Protein AF-A0A937N5Y1-F1 (afdb_monomer)

pLDDT: mean 79.47, std 19.57, range [31.59, 97.69]

Foldseek 3Di:
DDDDDDDDPPDPPPDPDPLVPVLVVCVVVVVLVVSLVSQDPDDFLLRQLLSLLSNLLSCLSVVVLVSSVVSLVVSVVSCCVRPVDLDDADRDPVGRRSNVSNVSSVVSSVVSVCSSVVSVVD

Mean predicted aligned error: 9.86 Å

Radius of gyration: 18.37 Å; Cα contacts (8 Å, |Δi|>4): 116; chains: 1; bounding box: 34×43×65 Å

Structure (mmCIF, N/CA/C/O backbone):
data_AF-A0A937N5Y1-F1
#
_entry.id   AF-A0A937N5Y1-F1
#
loop_
_atom_site.group_PDB
_atom_site.id
_atom_site.type_symbol
_atom_site.label_atom_id
_atom_site.label_alt_id
_atom_site.label_comp_id
_atom_site.label_asym_id
_atom_site.label_entity_id
_atom_site.label_seq_id
_atom_site.pdbx_PDB_ins_code
_atom_site.Cartn_x
_atom_site.Cartn_y
_atom_site.Cartn_z
_atom_site.occupancy
_atom_site.B_iso_or_equiv
_atom_site.auth_seq_id
_atom_site.auth_comp_id
_atom_site.auth_asym_id
_atom_site.auth_atom_id
_atom_site.pdbx_PDB_model_num
ATOM 1 N N . MET A 1 1 ? 19.550 31.154 -47.557 1.00 49.88 1 MET A N 1
ATOM 2 C CA . MET A 1 1 ? 18.145 30.805 -47.267 1.00 49.88 1 MET A CA 1
ATOM 3 C C . MET A 1 1 ? 18.110 29.359 -46.785 1.00 49.88 1 MET A C 1
ATOM 5 O O . MET A 1 1 ? 18.141 28.468 -47.615 1.00 49.88 1 MET A O 1
ATOM 9 N N . LEU A 1 2 ? 18.141 29.128 -45.469 1.00 41.22 2 LEU A N 1
ATOM 10 C CA . LEU A 1 2 ? 17.797 27.848 -44.835 1.00 41.22 2 LEU A CA 1
ATOM 11 C C . LEU A 1 2 ? 17.131 28.185 -43.493 1.00 41.22 2 LEU A C 1
ATOM 13 O O . LEU A 1 2 ? 17.783 28.672 -42.574 1.00 41.22 2 LEU A O 1
ATOM 17 N N . LEU A 1 3 ? 15.810 28.021 -43.447 1.00 41.16 3 LEU A N 1
ATOM 18 C CA . LEU A 1 3 ? 14.969 28.197 -42.265 1.00 41.16 3 LEU A CA 1
ATOM 19 C C . LEU A 1 3 ? 15.087 26.940 -41.397 1.00 41.16 3 LEU A C 1
ATOM 21 O O . LEU A 1 3 ? 14.793 25.843 -41.868 1.00 41.16 3 LEU A O 1
ATOM 25 N N . GLN A 1 4 ? 15.508 27.095 -40.143 1.00 47.47 4 GLN A N 1
ATOM 26 C CA . GLN A 1 4 ? 15.379 26.038 -39.142 1.00 47.47 4 GLN A CA 1
ATOM 27 C C . GLN A 1 4 ? 13.942 26.010 -38.598 1.00 47.47 4 GLN A C 1
ATOM 29 O O . GLN A 1 4 ? 13.374 27.080 -38.361 1.00 47.47 4 GLN A O 1
ATOM 34 N N . PRO A 1 5 ? 13.335 24.829 -38.379 1.00 48.16 5 PRO A N 1
ATOM 35 C CA . PRO A 1 5 ? 12.033 24.745 -37.742 1.00 48.16 5 PRO A CA 1
ATOM 36 C C . PRO A 1 5 ? 12.167 24.977 -36.234 1.00 48.16 5 PRO A C 1
ATOM 38 O O . PRO A 1 5 ? 12.962 24.341 -35.542 1.00 48.16 5 PRO A O 1
ATOM 41 N N . SER A 1 6 ? 11.357 25.910 -35.740 1.00 44.81 6 SER A N 1
ATOM 42 C CA . SER A 1 6 ? 11.18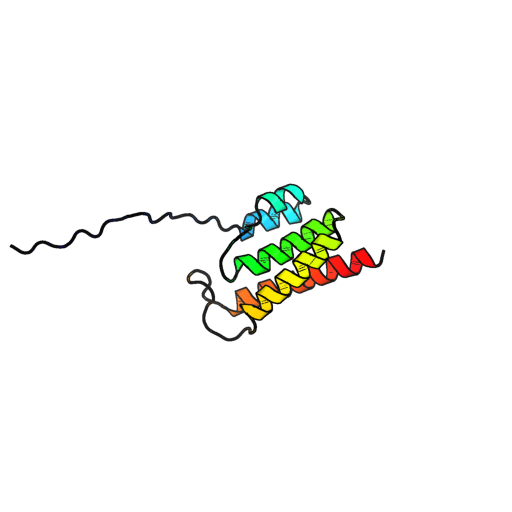1 26.222 -34.331 1.00 44.81 6 SER A CA 1
ATOM 43 C C . SER A 1 6 ? 10.641 25.008 -33.570 1.00 44.81 6 SER A C 1
ATOM 45 O O . SER A 1 6 ? 9.512 24.561 -33.777 1.00 44.81 6 SER A O 1
ATOM 47 N N . MET A 1 7 ? 11.435 24.481 -32.638 1.00 37.88 7 MET A N 1
ATOM 48 C CA . MET A 1 7 ? 10.915 23.578 -31.617 1.00 37.88 7 MET A CA 1
ATOM 49 C C . MET A 1 7 ? 10.125 24.395 -30.595 1.00 37.88 7 MET A C 1
ATOM 51 O O . MET A 1 7 ? 10.663 25.114 -29.757 1.00 37.88 7 MET A O 1
ATOM 55 N N . SER A 1 8 ? 8.807 24.293 -30.730 1.00 40.62 8 SER A N 1
ATOM 56 C CA . SER A 1 8 ? 7.800 24.792 -29.806 1.00 40.62 8 SER A CA 1
ATOM 57 C C . SER A 1 8 ? 7.974 24.131 -28.434 1.00 40.62 8 SER A C 1
ATOM 59 O O . SER A 1 8 ? 7.538 23.000 -28.231 1.00 40.62 8 SER A O 1
ATOM 61 N N . LEU A 1 9 ? 8.545 24.866 -27.478 1.00 42.28 9 LEU A N 1
ATOM 62 C CA . LEU A 1 9 ? 8.469 24.582 -26.044 1.00 42.28 9 LEU A CA 1
ATOM 63 C C . LEU A 1 9 ? 7.001 24.660 -25.595 1.00 42.28 9 LEU A C 1
ATOM 65 O O . LEU A 1 9 ? 6.523 25.707 -25.167 1.00 42.28 9 LEU A O 1
ATOM 69 N N . ARG A 1 10 ? 6.250 23.565 -25.734 1.00 39.16 10 ARG A N 1
ATOM 70 C CA . ARG A 1 10 ? 4.934 23.418 -25.106 1.00 39.16 10 ARG A CA 1
ATOM 71 C C . ARG A 1 10 ? 5.045 22.412 -23.973 1.00 39.16 10 ARG A C 1
ATOM 73 O O . ARG A 1 10 ? 5.192 21.220 -24.200 1.00 39.16 10 ARG A O 1
ATOM 80 N N . ASN A 1 11 ? 4.915 22.954 -22.766 1.00 39.12 11 ASN A N 1
ATOM 81 C CA . ASN A 1 11 ? 4.424 22.281 -21.570 1.00 39.12 11 ASN A CA 1
ATOM 82 C C . ASN A 1 11 ? 5.263 21.106 -21.056 1.00 39.12 11 ASN A C 1
ATOM 84 O O . ASN A 1 11 ? 4.753 20.012 -20.835 1.00 39.12 11 ASN A O 1
ATOM 88 N N . PHE A 1 12 ? 6.522 21.380 -20.711 1.00 34.88 12 PHE A N 1
ATOM 89 C CA . PHE A 1 12 ? 7.134 20.675 -19.587 1.00 34.88 12 PHE A CA 1
ATOM 90 C C . PHE A 1 12 ? 6.487 21.192 -18.297 1.00 34.88 12 PHE A C 1
ATOM 92 O O . PHE A 1 12 ? 6.960 22.147 -17.684 1.00 34.88 12 PHE A O 1
ATOM 99 N N . SER A 1 13 ? 5.366 20.578 -17.905 1.00 31.89 13 SER A N 1
ATOM 100 C CA . SER A 1 13 ? 4.852 20.674 -16.537 1.00 31.89 13 SER A CA 1
ATOM 101 C C . SER A 1 13 ? 5.800 19.878 -15.639 1.00 31.89 13 SER A C 1
ATOM 103 O O . SER A 1 13 ? 5.613 18.704 -15.334 1.00 31.89 13 SER A O 1
ATOM 105 N N . PHE A 1 14 ? 6.916 20.524 -15.323 1.00 38.09 14 PHE A N 1
ATOM 106 C CA . PHE A 1 14 ? 7.914 20.082 -14.371 1.00 38.09 14 PHE A CA 1
ATOM 107 C C . PHE A 1 14 ? 7.319 20.306 -12.978 1.00 38.09 14 PHE A C 1
ATOM 109 O O . PHE A 1 14 ? 7.341 21.430 -12.490 1.00 38.09 14 PHE A O 1
ATOM 116 N N . CYS A 1 15 ? 6.688 19.267 -12.420 1.00 31.59 15 CYS A N 1
ATOM 117 C CA . CYS A 1 15 ? 6.521 18.951 -10.991 1.00 31.59 15 CYS A CA 1
ATOM 118 C C . CYS A 1 15 ? 5.302 18.021 -10.838 1.00 31.59 15 CYS A C 1
ATOM 120 O O . CYS A 1 15 ? 4.220 18.456 -10.454 1.00 31.59 15 CYS A O 1
ATOM 122 N N . SER A 1 16 ? 5.455 16.729 -11.152 1.00 34.59 16 SER A N 1
ATOM 123 C CA . SER A 1 16 ? 4.587 15.729 -10.522 1.00 34.59 16 SER A CA 1
ATOM 124 C C . SER A 1 16 ? 5.111 15.579 -9.096 1.00 34.59 16 SER A C 1
ATOM 126 O O . SER A 1 16 ? 6.246 15.116 -8.940 1.00 34.59 16 SER A O 1
ATOM 128 N N . PRO A 1 17 ? 4.373 15.996 -8.051 1.00 39.03 17 PRO A N 1
ATOM 129 C CA . PRO A 1 17 ? 4.830 15.798 -6.692 1.00 39.03 17 PRO A CA 1
ATOM 130 C C . PRO A 1 17 ? 4.975 14.296 -6.486 1.00 39.03 17 PRO A C 1
ATOM 132 O O . PRO A 1 17 ? 4.102 13.516 -6.867 1.00 39.03 17 PRO A O 1
ATOM 135 N N . LEU A 1 18 ? 6.089 13.897 -5.892 1.00 43.25 18 LEU A N 1
ATOM 136 C CA . LEU A 1 18 ? 6.297 12.566 -5.347 1.00 43.25 18 LEU A CA 1
ATOM 137 C C . LEU A 1 18 ? 5.204 12.307 -4.293 1.00 43.25 18 LEU A C 1
ATOM 139 O O . LEU A 1 18 ? 5.393 12.545 -3.101 1.00 43.25 18 LEU A O 1
ATOM 143 N N . ALA A 1 19 ? 4.036 11.844 -4.740 1.00 46.72 19 ALA A N 1
ATOM 144 C CA . ALA A 1 19 ? 2.875 11.502 -3.919 1.00 46.72 19 ALA A CA 1
ATOM 145 C C . ALA A 1 19 ? 3.163 10.341 -2.944 1.00 46.72 19 ALA A C 1
ATOM 147 O O . ALA A 1 19 ? 2.346 10.024 -2.083 1.00 46.72 19 ALA A O 1
ATOM 148 N N . SER A 1 20 ? 4.347 9.730 -3.033 1.00 51.88 20 SER A N 1
ATOM 149 C CA . SER A 1 20 ? 4.825 8.656 -2.166 1.00 51.88 20 SER A CA 1
ATOM 150 C C . SER A 1 20 ? 5.342 9.130 -0.800 1.00 51.88 20 SER A C 1
ATOM 152 O O . SER A 1 20 ? 5.289 8.359 0.154 1.00 51.88 20 SER A O 1
ATOM 154 N N . GLY A 1 21 ? 5.821 10.374 -0.663 1.00 52.91 21 GLY A N 1
ATOM 155 C CA . GLY A 1 21 ? 6.342 10.873 0.623 1.00 52.91 21 GLY A CA 1
ATOM 156 C C . GLY A 1 21 ? 5.242 11.299 1.601 1.00 52.91 21 GLY A C 1
ATOM 157 O O . GLY A 1 21 ? 5.216 10.884 2.757 1.00 52.91 21 GLY A O 1
ATOM 158 N N . TRP A 1 22 ? 4.298 12.096 1.105 1.00 52.84 22 TRP A N 1
ATOM 159 C CA . TRP A 1 22 ? 3.279 12.771 1.915 1.00 52.84 22 TRP A CA 1
ATOM 160 C C . TRP A 1 22 ? 2.203 11.814 2.438 1.00 52.84 22 TRP A C 1
ATOM 162 O O . TRP A 1 22 ? 1.775 11.903 3.586 1.00 52.84 22 TRP A O 1
ATOM 172 N N . THR A 1 23 ? 1.798 10.849 1.614 1.00 62.59 23 THR A N 1
ATOM 173 C CA . THR A 1 23 ? 0.815 9.814 1.971 1.00 62.59 23 THR A CA 1
ATOM 174 C C . THR A 1 23 ? 1.294 8.963 3.151 1.00 62.59 23 THR A C 1
ATOM 176 O O . THR A 1 23 ? 0.524 8.685 4.071 1.00 62.59 23 THR A O 1
ATOM 179 N N . ASN A 1 24 ? 2.586 8.623 3.173 1.00 66.00 24 ASN A N 1
ATOM 180 C CA . ASN A 1 24 ? 3.198 7.843 4.245 1.00 66.00 24 ASN A CA 1
ATOM 181 C C . ASN A 1 24 ? 3.311 8.651 5.551 1.00 66.00 24 ASN A C 1
ATOM 183 O O . ASN A 1 24 ? 3.071 8.117 6.629 1.00 66.00 24 ASN A O 1
ATOM 187 N N . GLU A 1 25 ? 3.597 9.953 5.475 1.00 79.94 25 GLU A N 1
ATOM 188 C CA . GLU A 1 25 ? 3.607 10.821 6.659 1.00 79.94 25 GLU A CA 1
ATOM 189 C C . GLU A 1 25 ? 2.224 10.899 7.323 1.00 79.94 25 GLU A C 1
ATOM 191 O O . GLU A 1 25 ? 2.099 10.638 8.521 1.00 79.94 25 GLU A O 1
ATOM 196 N N . HIS A 1 26 ? 1.173 11.204 6.553 1.00 82.00 26 HIS A N 1
ATOM 197 C CA . HIS A 1 26 ? -0.192 11.281 7.082 1.00 82.00 26 HIS A CA 1
ATOM 198 C C . HIS A 1 26 ? -0.631 9.958 7.718 1.00 82.00 26 HIS A C 1
ATOM 200 O O . HIS A 1 26 ? -1.125 9.960 8.847 1.00 82.00 26 HIS A O 1
ATOM 206 N N . TYR A 1 27 ? -0.365 8.831 7.049 1.00 80.69 27 TYR A N 1
ATOM 207 C CA . TYR A 1 27 ? -0.648 7.502 7.587 1.00 80.69 27 TYR A CA 1
ATOM 208 C C . TYR A 1 27 ? 0.093 7.240 8.908 1.00 80.69 27 TYR A C 1
ATOM 210 O O . TYR A 1 27 ? -0.517 6.841 9.900 1.00 80.69 27 TYR A O 1
ATOM 218 N N . ARG A 1 28 ? 1.402 7.516 8.960 1.00 81.62 28 ARG A N 1
ATOM 219 C CA . ARG A 1 28 ? 2.231 7.268 10.152 1.00 81.62 28 ARG A CA 1
ATOM 220 C C . ARG A 1 28 ? 1.889 8.173 11.330 1.00 81.62 28 ARG A C 1
ATOM 222 O O . ARG A 1 28 ? 2.121 7.785 12.470 1.00 81.62 28 ARG A O 1
ATOM 229 N N . CYS A 1 29 ? 1.329 9.350 11.073 1.00 89.00 29 CYS A N 1
ATOM 230 C CA . CYS A 1 29 ? 0.824 10.244 12.109 1.00 89.00 29 CYS A CA 1
ATOM 231 C C . CYS A 1 29 ? -0.621 9.937 12.544 1.00 89.00 29 CYS A C 1
ATOM 233 O O . CYS A 1 29 ? -1.177 10.710 13.321 1.00 89.00 29 CYS A O 1
ATOM 235 N N . GLY A 1 30 ? -1.249 8.872 12.033 1.00 87.44 30 GLY A N 1
ATOM 236 C CA . GLY A 1 30 ? -2.646 8.537 12.335 1.00 87.44 30 GLY A CA 1
ATOM 237 C C . GLY A 1 30 ? -3.675 9.483 11.703 1.00 87.44 30 GLY A C 1
ATOM 238 O O . GLY A 1 30 ? -4.852 9.426 12.042 1.00 87.44 30 GLY A O 1
ATOM 239 N N . ARG A 1 31 ? -3.251 10.350 10.774 1.00 90.00 31 ARG A N 1
ATOM 240 C CA . ARG A 1 31 ? -4.106 11.277 10.013 1.00 90.00 31 ARG A CA 1
ATOM 241 C C . ARG A 1 31 ? -4.692 10.562 8.796 1.00 90.00 31 ARG A C 1
ATOM 243 O O . ARG A 1 31 ? -4.315 10.811 7.650 1.00 90.00 31 ARG A O 1
ATOM 250 N N . PHE A 1 32 ? -5.535 9.571 9.076 1.00 90.69 32 PHE A N 1
ATOM 251 C CA . PHE A 1 32 ? -6.041 8.609 8.096 1.00 90.69 32 PHE A CA 1
ATOM 252 C C . PHE A 1 32 ? -6.960 9.246 7.048 1.00 90.69 32 PHE A C 1
ATOM 254 O O . PHE A 1 32 ? -6.825 8.968 5.858 1.00 90.69 32 PHE A O 1
ATOM 261 N N . GLU A 1 33 ? -7.844 10.154 7.452 1.00 89.12 33 GLU A N 1
ATOM 262 C CA . GLU A 1 33 ? -8.738 10.842 6.516 1.00 89.12 33 GLU A CA 1
ATOM 263 C C . GLU A 1 33 ? -7.971 11.763 5.560 1.00 89.12 33 GLU A C 1
ATOM 265 O O . GLU A 1 33 ? -8.287 11.856 4.373 1.00 89.12 33 GLU A O 1
ATOM 270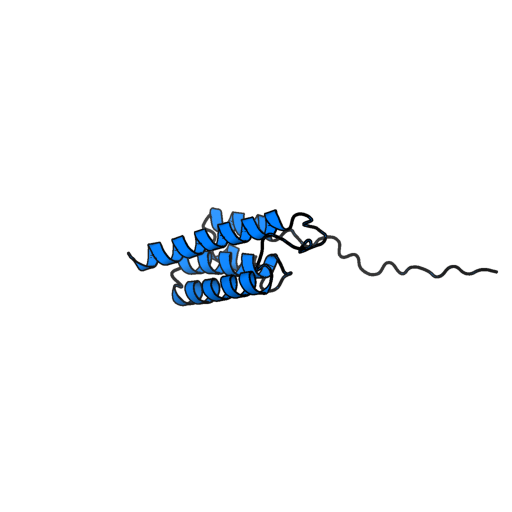 N N . GLU A 1 34 ? -6.932 12.438 6.051 1.00 88.62 34 GLU A N 1
ATOM 271 C CA . GLU A 1 34 ? -6.043 13.251 5.231 1.00 88.62 34 GLU A CA 1
ATOM 272 C C . GLU A 1 34 ? -5.227 12.387 4.278 1.00 88.62 34 GLU A C 1
ATOM 274 O O . GLU A 1 34 ? -5.074 12.767 3.117 1.00 88.62 34 GLU A O 1
ATOM 279 N N . ALA A 1 35 ? -4.777 11.209 4.724 1.00 88.00 35 ALA A N 1
ATOM 280 C CA . ALA A 1 35 ? -4.091 10.251 3.864 1.00 88.00 35 ALA A CA 1
ATOM 281 C C . ALA A 1 35 ? -4.957 9.871 2.648 1.00 88.00 35 ALA A C 1
ATOM 283 O O . ALA A 1 35 ? -4.459 9.891 1.523 1.00 88.00 35 ALA A O 1
ATOM 284 N N . LEU A 1 36 ? -6.264 9.628 2.828 1.00 88.56 36 LEU A N 1
ATOM 285 C CA . LEU A 1 36 ? -7.177 9.330 1.710 1.00 88.56 36 LEU A CA 1
ATOM 286 C C . LEU A 1 36 ? -7.317 10.484 0.709 1.00 88.56 36 LEU A C 1
ATOM 288 O O . LEU A 1 36 ? -7.515 10.239 -0.480 1.00 88.56 36 LEU A O 1
ATOM 292 N N . LYS A 1 37 ? -7.212 11.740 1.157 1.00 87.75 37 LYS A N 1
ATOM 293 C CA . LYS A 1 37 ? -7.330 12.915 0.273 1.00 87.75 37 LYS A CA 1
ATOM 294 C C . LYS A 1 37 ? -6.125 13.071 -0.650 1.00 87.75 37 LYS A C 1
ATOM 296 O O . LYS A 1 37 ? -6.277 13.597 -1.750 1.00 87.75 37 LYS A O 1
ATOM 301 N N . VAL A 1 38 ? -4.947 12.646 -0.195 1.00 85.06 38 VAL A N 1
ATOM 302 C CA . VAL A 1 38 ? -3.684 12.804 -0.931 1.00 85.06 38 VAL A CA 1
ATOM 303 C C . VAL A 1 38 ? -3.273 11.555 -1.712 1.00 85.06 38 VAL A C 1
ATOM 305 O O . VAL A 1 38 ? -2.400 11.646 -2.575 1.00 85.06 38 VAL A O 1
ATOM 308 N N . LEU A 1 39 ? -3.888 10.397 -1.440 1.00 82.38 39 LEU A N 1
ATOM 309 C CA . LEU A 1 39 ? -3.621 9.168 -2.185 1.00 82.38 39 LEU A CA 1
ATOM 310 C C . LEU A 1 39 ? -4.097 9.313 -3.639 1.00 82.38 39 LEU A C 1
ATOM 312 O O . LEU A 1 39 ? -5.252 9.683 -3.883 1.00 82.38 39 LEU A O 1
ATOM 316 N N . PRO A 1 40 ? -3.229 9.035 -4.627 1.00 76.94 40 PRO A N 1
ATOM 317 C CA . PRO A 1 40 ? -3.608 9.195 -6.016 1.00 76.94 40 PRO A CA 1
ATOM 318 C C . PRO A 1 40 ? -4.656 8.141 -6.396 1.00 76.94 40 PRO A C 1
ATOM 320 O O . PRO A 1 40 ? -4.486 6.944 -6.176 1.00 76.94 40 PRO A O 1
ATOM 323 N N . LYS A 1 41 ? -5.763 8.605 -6.987 1.00 71.75 41 LYS A N 1
ATOM 324 C CA . LYS A 1 41 ? -6.852 7.743 -7.489 1.00 71.75 41 LYS A CA 1
ATOM 325 C C . LYS A 1 41 ? -6.497 7.062 -8.811 1.00 71.75 41 LYS A C 1
ATOM 327 O O . LYS A 1 41 ? -7.051 6.023 -9.154 1.00 71.75 41 LYS A O 1
ATOM 332 N N . HIS A 1 42 ? -5.578 7.675 -9.549 1.00 71.69 42 HIS A N 1
ATOM 333 C CA . HIS A 1 42 ? -5.057 7.223 -10.829 1.00 71.69 42 HIS A CA 1
ATOM 334 C C . HIS A 1 42 ? -3.554 7.483 -10.837 1.00 71.69 42 HIS A C 1
ATOM 336 O O . HIS A 1 42 ? -3.102 8.470 -10.259 1.00 71.69 42 HIS A O 1
ATOM 342 N N . GLY A 1 43 ? -2.790 6.617 -11.491 1.00 72.62 43 GLY A N 1
ATOM 343 C CA . GLY A 1 43 ? -1.342 6.745 -11.543 1.00 72.62 43 GLY A CA 1
ATOM 344 C C . GLY A 1 43 ? -0.720 5.780 -12.541 1.00 72.62 43 GLY A C 1
ATOM 345 O O . GLY A 1 43 ? -1.419 5.053 -13.253 1.00 72.62 43 GLY A O 1
ATOM 346 N N . ASP A 1 44 ? 0.605 5.789 -12.588 1.00 77.56 44 ASP A N 1
ATOM 347 C CA . ASP A 1 44 ? 1.379 4.852 -13.394 1.00 77.56 44 ASP A CA 1
ATOM 348 C C . ASP A 1 44 ? 1.387 3.426 -12.807 1.00 77.56 44 ASP A C 1
ATOM 350 O O . ASP A 1 44 ? 0.752 3.105 -11.796 1.00 77.56 44 ASP A O 1
ATOM 354 N N . THR A 1 45 ? 2.125 2.548 -13.484 1.00 73.38 45 THR A N 1
ATOM 355 C CA . THR A 1 45 ? 2.307 1.134 -13.152 1.00 73.38 45 THR A CA 1
ATOM 356 C C . THR A 1 45 ? 2.791 0.890 -11.719 1.00 73.38 45 THR A C 1
ATOM 358 O O . THR A 1 45 ? 2.478 -0.155 -11.155 1.00 73.38 45 THR A O 1
ATOM 361 N N . PHE A 1 46 ? 3.525 1.834 -11.121 1.00 79.81 46 PHE A N 1
ATOM 362 C CA . PHE A 1 46 ? 3.973 1.764 -9.730 1.00 79.81 46 PHE A CA 1
ATOM 363 C C . PHE A 1 46 ? 2.946 2.353 -8.762 1.00 79.81 46 PHE A C 1
ATOM 365 O O . PHE A 1 46 ? 2.713 1.802 -7.690 1.00 79.81 46 PHE A O 1
ATOM 372 N N . GLN A 1 47 ? 2.343 3.484 -9.113 1.00 84.44 47 GLN A N 1
ATOM 373 C CA . GLN A 1 47 ? 1.509 4.240 -8.184 1.00 84.44 47 GLN A CA 1
ATOM 374 C C . GLN A 1 47 ? 0.176 3.556 -7.887 1.00 84.44 47 GLN A C 1
ATOM 376 O O . GLN A 1 47 ? -0.290 3.619 -6.748 1.00 84.44 47 GLN A O 1
ATOM 381 N N . VAL A 1 48 ? -0.446 2.910 -8.879 1.00 88.81 48 VAL A N 1
ATOM 382 C CA . VAL A 1 48 ? -1.790 2.330 -8.713 1.00 88.81 48 VAL A CA 1
ATOM 383 C C . VAL A 1 48 ? -1.821 1.232 -7.646 1.00 88.81 48 VAL A C 1
ATOM 385 O O . VAL A 1 48 ? -2.603 1.374 -6.701 1.00 88.81 48 VAL A O 1
ATOM 388 N N . PRO A 1 49 ? -0.985 0.175 -7.706 1.00 90.88 49 PRO A N 1
ATOM 389 C CA . PRO A 1 49 ? -1.096 -0.896 -6.728 1.00 90.88 49 PRO A CA 1
ATOM 390 C C . PRO A 1 49 ? -0.655 -0.439 -5.328 1.00 90.88 49 PRO A C 1
ATOM 392 O O . PRO A 1 49 ? -1.333 -0.751 -4.352 1.00 90.88 49 PRO A O 1
ATOM 395 N N . VAL A 1 50 ? 0.391 0.394 -5.216 1.00 89.69 50 VAL A N 1
ATOM 396 C CA . VAL A 1 50 ? 0.785 1.029 -3.940 1.00 89.69 50 VAL A CA 1
ATOM 397 C C . VAL A 1 50 ? -0.377 1.799 -3.314 1.00 89.69 50 VAL A C 1
ATOM 399 O O . VAL A 1 50 ? -0.666 1.632 -2.131 1.00 89.69 50 VAL A O 1
ATOM 402 N N . SER A 1 51 ? -1.069 2.623 -4.100 1.00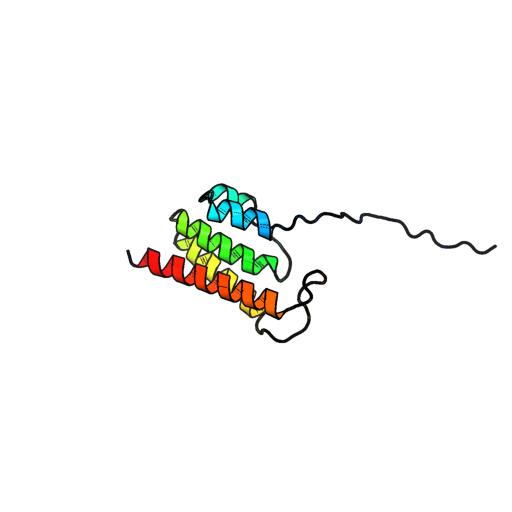 91.38 51 SER A N 1
ATOM 403 C CA . SER A 1 51 ? -2.151 3.466 -3.584 1.00 91.38 51 SER A CA 1
ATOM 404 C C . SER A 1 51 ? -3.348 2.648 -3.125 1.00 91.38 51 SER A C 1
ATOM 406 O O . SER A 1 51 ? -3.988 3.019 -2.146 1.00 91.38 51 SER A O 1
ATOM 408 N N . LEU A 1 52 ? -3.651 1.536 -3.797 1.00 94.06 52 LEU A N 1
ATOM 409 C CA . LEU A 1 52 ? -4.711 0.616 -3.379 1.00 94.06 52 LEU A CA 1
ATOM 410 C C . LEU A 1 52 ? -4.377 -0.066 -2.048 1.00 94.06 52 LEU A C 1
ATOM 412 O O . LEU A 1 52 ? -5.228 -0.114 -1.164 1.00 94.06 52 LEU A O 1
ATOM 416 N N . LEU A 1 53 ? -3.135 -0.528 -1.874 1.00 94.62 53 LEU A N 1
ATOM 417 C CA . LEU A 1 53 ? -2.692 -1.165 -0.629 1.00 94.62 53 LEU A CA 1
ATOM 418 C C . LEU A 1 53 ? -2.706 -0.189 0.553 1.00 94.62 53 LEU A C 1
ATOM 420 O O . LEU A 1 53 ? -3.211 -0.524 1.623 1.00 94.62 53 LEU A O 1
ATOM 424 N N . VAL A 1 54 ? -2.219 1.041 0.359 1.00 93.19 54 VAL A N 1
ATOM 425 C CA . VAL A 1 54 ? -2.246 2.061 1.420 1.00 93.19 54 VAL A CA 1
ATOM 426 C C . VAL A 1 54 ? -3.684 2.468 1.750 1.00 93.19 54 VAL A C 1
ATOM 428 O O . VAL A 1 54 ? -4.017 2.588 2.926 1.00 93.19 54 VAL A O 1
ATOM 431 N N . GLN A 1 55 ? -4.567 2.622 0.754 1.00 94.19 55 GLN A N 1
ATOM 432 C CA . GLN A 1 55 ? -5.990 2.868 1.021 1.00 94.19 55 GLN A CA 1
ATOM 433 C C . GLN A 1 55 ? -6.620 1.711 1.804 1.00 94.19 55 GLN A C 1
ATOM 435 O O . GLN A 1 55 ? -7.358 1.973 2.747 1.00 94.19 55 GLN A O 1
ATOM 440 N N . ALA A 1 56 ? -6.298 0.454 1.482 1.00 95.81 56 ALA A N 1
ATOM 441 C CA . ALA A 1 56 ? -6.790 -0.701 2.232 1.00 95.81 56 ALA A CA 1
ATOM 442 C C . ALA A 1 56 ? -6.396 -0.620 3.716 1.00 95.81 56 ALA A C 1
ATOM 444 O O . ALA A 1 56 ? -7.248 -0.746 4.593 1.00 95.81 56 ALA A O 1
ATOM 445 N N . MET A 1 57 ? -5.126 -0.314 3.997 1.00 95.38 57 MET A N 1
ATOM 446 C CA . MET A 1 57 ? -4.630 -0.133 5.365 1.00 95.38 57 MET A CA 1
ATOM 447 C C . MET A 1 57 ? -5.331 1.025 6.082 1.00 95.38 57 MET A C 1
ATOM 449 O O . MET A 1 57 ? -5.704 0.904 7.245 1.00 95.38 57 MET A O 1
ATOM 453 N N . VAL A 1 58 ? -5.539 2.147 5.392 1.00 95.00 58 VAL A N 1
ATOM 454 C CA . VAL A 1 58 ? -6.236 3.316 5.941 1.00 95.00 58 VAL A CA 1
ATOM 455 C C . VAL A 1 58 ? -7.702 3.002 6.255 1.00 95.00 58 VAL A C 1
ATOM 457 O O . VAL A 1 58 ? -8.173 3.327 7.341 1.00 95.00 58 VAL A O 1
ATOM 460 N N . HIS A 1 59 ? -8.418 2.345 5.341 1.00 95.12 59 HIS A N 1
ATOM 461 C CA . HIS A 1 59 ? -9.808 1.943 5.552 1.00 95.12 59 HIS A CA 1
ATOM 462 C C . HIS A 1 59 ? -9.944 0.967 6.720 1.00 95.12 59 HIS A C 1
ATOM 464 O O . HIS A 1 59 ? -10.861 1.128 7.522 1.00 95.12 59 HIS A O 1
ATOM 470 N N . GLN A 1 60 ? -9.000 0.036 6.874 1.00 95.31 60 GLN A N 1
ATOM 471 C CA . GLN A 1 60 ? -8.967 -0.871 8.018 1.00 95.31 60 GLN A CA 1
ATOM 472 C C . GLN A 1 60 ? -8.838 -0.096 9.339 1.00 95.31 60 GLN A C 1
ATOM 474 O O . GLN A 1 60 ? -9.647 -0.275 10.242 1.00 95.31 60 GLN A O 1
ATOM 479 N N . ARG A 1 61 ? -7.909 0.868 9.413 1.00 93.94 61 ARG A N 1
ATOM 480 C CA . ARG A 1 61 ? -7.726 1.729 10.599 1.00 93.94 61 ARG A CA 1
ATOM 481 C C . ARG A 1 61 ? -8.939 2.593 10.948 1.00 93.94 61 ARG A C 1
ATOM 483 O O . ARG A 1 61 ? -9.075 3.000 12.098 1.00 93.94 61 ARG A O 1
ATOM 490 N N . LEU A 1 62 ? -9.790 2.892 9.969 1.00 94.12 62 LEU A N 1
ATOM 491 C CA . LEU A 1 62 ? -11.042 3.629 10.152 1.00 94.12 62 LEU A CA 1
ATOM 492 C C . LEU A 1 62 ? -12.238 2.715 10.488 1.00 94.12 62 LEU A C 1
ATOM 494 O O . LEU A 1 62 ? -13.338 3.221 10.688 1.00 94.12 62 LEU A O 1
ATOM 498 N N . GLY A 1 63 ? -12.051 1.390 10.544 1.00 94.44 63 GLY A N 1
ATOM 499 C CA . GLY A 1 63 ? -13.122 0.415 10.785 1.00 94.44 63 GLY A CA 1
ATOM 500 C C . GLY A 1 63 ? -13.963 0.075 9.547 1.00 94.44 63 GLY A C 1
ATOM 501 O O . GLY A 1 63 ? -15.014 -0.550 9.660 1.00 94.44 63 GLY A O 1
ATOM 502 N N . HIS A 1 64 ? -13.526 0.470 8.349 1.00 95.69 64 HIS A N 1
ATOM 503 C CA . HIS A 1 64 ? -14.200 0.168 7.084 1.00 95.69 64 HIS A CA 1
ATOM 504 C C . HIS A 1 64 ? -13.728 -1.181 6.508 1.00 95.69 64 HIS A C 1
ATOM 506 O O . HIS A 1 64 ? -13.123 -1.224 5.434 1.00 95.69 64 HIS A O 1
ATOM 512 N N . GLU A 1 65 ? -13.987 -2.283 7.216 1.00 95.50 65 GLU A N 1
ATOM 513 C CA . GLU A 1 65 ? -13.423 -3.610 6.900 1.00 95.50 65 GLU A CA 1
ATOM 514 C C . GLU A 1 65 ? -13.715 -4.102 5.474 1.00 95.50 65 GLU A C 1
ATOM 516 O O . GLU A 1 65 ? -12.813 -4.559 4.769 1.00 95.50 65 GLU A O 1
ATOM 521 N N . ASP A 1 66 ? -14.967 -4.012 5.020 1.00 96.06 66 ASP A N 1
ATOM 522 C CA . ASP A 1 66 ? -15.355 -4.515 3.696 1.00 96.06 66 ASP A CA 1
ATOM 523 C C . ASP A 1 66 ? -14.615 -3.784 2.575 1.00 96.06 66 ASP A C 1
ATOM 525 O O . ASP A 1 66 ? -14.143 -4.396 1.610 1.00 96.06 66 ASP A O 1
ATOM 529 N N . GLU A 1 67 ? -14.462 -2.471 2.736 1.00 96.44 67 GLU A N 1
ATOM 530 C CA . GLU A 1 67 ? -13.747 -1.631 1.787 1.00 96.44 67 GLU A CA 1
ATOM 531 C C . GLU A 1 67 ? -12.243 -1.914 1.826 1.00 96.44 67 GLU A C 1
ATOM 533 O O . GLU A 1 67 ? -11.615 -2.036 0.773 1.00 96.44 67 GLU A O 1
ATOM 538 N N . ALA A 1 68 ? -11.677 -2.136 3.017 1.00 96.75 68 ALA A N 1
ATOM 539 C CA . ALA A 1 68 ? -10.291 -2.557 3.175 1.00 96.75 68 ALA A CA 1
ATOM 540 C C . ALA A 1 68 ? -10.010 -3.879 2.437 1.00 96.75 68 ALA A C 1
ATOM 542 O O . ALA A 1 68 ? -9.086 -3.955 1.624 1.00 96.75 68 ALA A O 1
ATOM 543 N N . ARG A 1 69 ? -10.857 -4.902 2.625 1.00 96.69 69 ARG A N 1
ATOM 544 C CA . ARG A 1 69 ? -10.736 -6.201 1.933 1.00 96.69 69 ARG A CA 1
ATOM 545 C C . ARG A 1 69 ? -10.917 -6.073 0.421 1.00 96.69 69 ARG A C 1
ATOM 547 O O . ARG A 1 69 ? -10.247 -6.764 -0.354 1.00 96.69 69 ARG A O 1
ATOM 554 N N . ARG A 1 70 ? -11.837 -5.218 -0.033 1.00 97.62 70 ARG A N 1
ATOM 555 C CA . ARG A 1 70 ? -12.053 -4.952 -1.462 1.00 97.62 70 ARG A CA 1
ATOM 556 C C . ARG A 1 70 ? -10.810 -4.327 -2.095 1.00 97.62 70 ARG A C 1
ATOM 558 O O . ARG A 1 70 ? -10.348 -4.818 -3.125 1.00 97.62 70 ARG A O 1
ATOM 565 N N . LEU A 1 71 ? -10.258 -3.294 -1.464 1.00 96.88 71 LEU A N 1
ATOM 566 C CA . LEU A 1 71 ? -9.075 -2.577 -1.937 1.00 96.88 71 LEU A CA 1
ATOM 567 C C . LEU A 1 71 ? -7.812 -3.441 -1.891 1.00 96.88 71 LEU A C 1
ATOM 569 O O . LEU A 1 71 ? -7.038 -3.404 -2.845 1.00 96.88 71 LEU A O 1
ATOM 573 N N . LEU A 1 72 ? -7.635 -4.272 -0.856 1.00 97.31 72 LEU A N 1
ATOM 574 C CA . LEU A 1 72 ? -6.518 -5.219 -0.777 1.00 97.31 72 LEU A CA 1
ATOM 575 C C . LEU A 1 72 ? -6.531 -6.188 -1.965 1.00 97.31 72 LEU A C 1
ATOM 577 O O . LEU A 1 72 ? -5.532 -6.314 -2.671 1.00 97.31 72 LEU A O 1
ATOM 581 N N . ARG A 1 73 ? -7.678 -6.829 -2.237 1.00 97.69 73 ARG A N 1
ATOM 582 C CA . ARG A 1 73 ? -7.818 -7.746 -3.382 1.00 97.69 73 ARG A CA 1
ATOM 583 C C . ARG A 1 73 ? -7.542 -7.049 -4.711 1.00 97.69 73 ARG A C 1
ATOM 585 O O . ARG A 1 73 ? -6.858 -7.609 -5.562 1.00 97.69 73 ARG A O 1
ATOM 592 N N . GLN A 1 74 ? -8.041 -5.825 -4.875 1.00 96.06 74 GLN A N 1
ATOM 593 C CA . GLN A 1 74 ? -7.793 -5.033 -6.077 1.00 96.06 74 GLN A CA 1
ATOM 594 C C . GLN A 1 74 ? -6.304 -4.679 -6.225 1.00 96.06 74 GLN A C 1
ATOM 596 O O . GLN A 1 74 ? -5.751 -4.817 -7.312 1.00 96.06 74 GLN A O 1
ATOM 601 N N . GLY A 1 75 ? -5.640 -4.271 -5.139 1.00 95.00 75 GLY A N 1
ATOM 602 C CA . GLY A 1 75 ? -4.209 -3.963 -5.130 1.00 95.00 75 GLY A CA 1
ATOM 603 C C . GLY A 1 75 ? -3.346 -5.169 -5.499 1.00 95.00 75 GLY A C 1
ATOM 604 O O . GLY A 1 75 ? -2.438 -5.036 -6.315 1.00 95.00 75 GLY A O 1
ATOM 605 N N . ILE A 1 76 ? -3.670 -6.353 -4.969 1.00 96.19 76 ILE A N 1
ATOM 606 C CA . ILE A 1 76 ? -2.983 -7.607 -5.313 1.00 96.19 76 ILE A CA 1
ATOM 607 C C . ILE A 1 76 ? -3.168 -7.942 -6.798 1.00 96.19 76 ILE A C 1
ATOM 609 O O . ILE A 1 76 ? -2.184 -8.221 -7.479 1.00 96.19 76 ILE A O 1
ATOM 613 N N . ALA A 1 77 ? -4.393 -7.850 -7.323 1.00 95.94 77 ALA A N 1
ATOM 614 C CA . ALA A 1 77 ? -4.653 -8.115 -8.738 1.00 95.94 77 ALA A CA 1
ATOM 615 C C . ALA A 1 77 ? -3.874 -7.156 -9.660 1.00 95.94 77 ALA A C 1
ATOM 617 O O . ALA A 1 77 ? -3.266 -7.588 -10.639 1.00 95.94 77 ALA A O 1
ATOM 618 N N . GLU A 1 78 ? -3.826 -5.863 -9.325 1.00 93.56 78 GLU A N 1
ATOM 619 C CA . GLU A 1 78 ? -3.050 -4.869 -10.078 1.00 93.56 78 GLU A CA 1
ATOM 620 C C . GLU A 1 78 ? -1.539 -5.143 -10.001 1.00 93.56 78 GLU A C 1
ATOM 622 O O . GLU A 1 78 ? -0.840 -5.011 -11.008 1.00 93.56 78 GLU A O 1
ATOM 627 N N . MET A 1 79 ? -1.024 -5.571 -8.840 1.00 92.62 79 MET A N 1
ATOM 628 C CA . MET A 1 79 ? 0.372 -6.003 -8.701 1.00 92.62 79 MET A CA 1
ATOM 629 C C . MET A 1 79 ? 0.686 -7.192 -9.607 1.00 92.62 79 MET A C 1
ATOM 631 O O . MET A 1 79 ? 1.681 -7.159 -10.326 1.00 92.62 79 MET A O 1
ATOM 635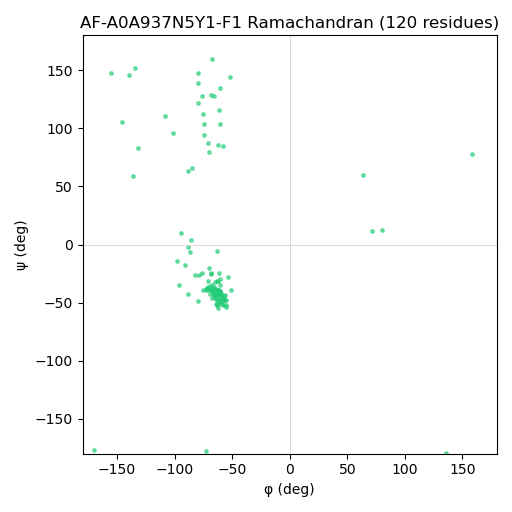 N N . GLU A 1 80 ? -0.148 -8.230 -9.585 1.00 92.81 80 GLU A N 1
ATOM 636 C CA . GLU A 1 80 ? 0.057 -9.451 -10.369 1.00 92.81 80 GLU A CA 1
ATOM 637 C C . GLU A 1 80 ? -0.038 -9.180 -11.873 1.00 92.81 80 GLU A C 1
ATOM 639 O O . GLU A 1 80 ? 0.757 -9.706 -12.650 1.00 92.81 80 GLU A O 1
ATOM 644 N N . GLN A 1 81 ? -0.952 -8.303 -12.289 1.00 92.00 81 GLN A N 1
ATOM 645 C CA . GLN A 1 81 ? -1.108 -7.925 -13.689 1.00 92.00 81 GLN A CA 1
ATOM 646 C C . GLN A 1 81 ? 0.074 -7.095 -14.209 1.00 92.00 81 GLN A C 1
ATOM 648 O O . GLN A 1 81 ? 0.521 -7.282 -15.341 1.00 92.00 81 GLN A O 1
ATOM 653 N N . ARG A 1 82 ? 0.562 -6.140 -13.412 1.00 88.50 82 ARG A N 1
ATOM 654 C CA . ARG A 1 82 ? 1.527 -5.127 -13.869 1.00 88.50 82 ARG A CA 1
ATOM 655 C C . ARG A 1 82 ? 2.975 -5.472 -13.554 1.00 88.50 82 ARG A C 1
ATOM 657 O O . ARG A 1 82 ? 3.885 -5.121 -14.309 1.00 88.50 82 ARG A O 1
ATOM 664 N N . ILE A 1 83 ? 3.204 -6.124 -12.420 1.00 88.38 83 ILE A N 1
ATOM 665 C CA . ILE A 1 83 ? 4.529 -6.428 -11.884 1.00 88.38 83 ILE A CA 1
ATOM 666 C C . ILE A 1 83 ? 4.571 -7.881 -11.373 1.00 88.38 83 ILE A C 1
ATOM 668 O O . ILE A 1 83 ? 4.880 -8.121 -10.202 1.00 88.38 83 ILE A O 1
ATOM 672 N N . PRO A 1 84 ? 4.306 -8.873 -12.247 1.00 87.38 84 PRO A N 1
ATOM 673 C CA . PRO A 1 84 ? 4.235 -10.279 -11.839 1.00 87.38 84 PRO A CA 1
ATOM 674 C C . PRO A 1 84 ? 5.567 -10.798 -11.281 1.00 87.38 84 PRO A C 1
ATOM 676 O O . PRO A 1 84 ? 5.594 -11.663 -10.409 1.00 87.38 84 PRO A O 1
ATOM 679 N N . THR A 1 85 ? 6.686 -10.262 -11.774 1.00 90.88 85 THR A N 1
ATOM 680 C CA . THR A 1 85 ? 8.040 -10.741 -11.475 1.00 90.88 85 THR A CA 1
ATOM 681 C C . THR A 1 85 ? 8.996 -9.601 -11.144 1.00 90.88 85 THR A C 1
ATOM 683 O O . THR A 1 85 ? 8.856 -8.479 -11.652 1.00 90.88 85 THR A O 1
ATOM 686 N N . ILE A 1 86 ? 10.005 -9.922 -10.326 1.00 92.06 86 ILE A N 1
ATOM 687 C CA . ILE A 1 86 ? 11.140 -9.043 -10.015 1.00 92.06 86 ILE A CA 1
ATOM 688 C C . ILE A 1 86 ? 12.003 -8.767 -11.253 1.00 92.06 86 ILE A C 1
ATOM 690 O O . ILE A 1 86 ? 12.520 -7.662 -11.406 1.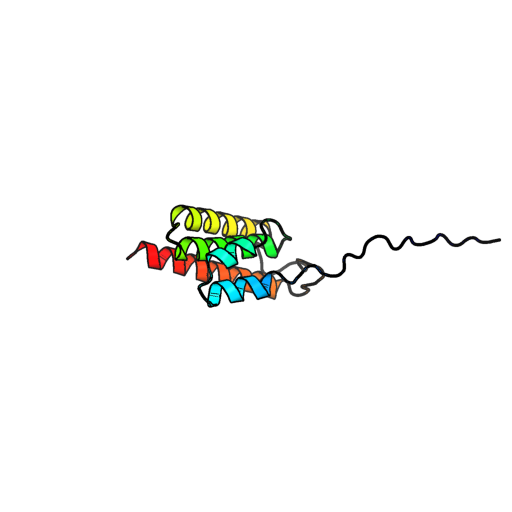00 92.06 86 ILE A O 1
ATOM 694 N N . ASP A 1 87 ? 12.092 -9.744 -12.158 1.00 90.31 87 ASP A N 1
ATOM 695 C CA . ASP A 1 87 ? 12.803 -9.644 -13.429 1.00 90.31 87 ASP A CA 1
ATOM 696 C C . ASP A 1 87 ? 11.972 -8.908 -14.481 1.00 90.31 87 ASP A C 1
ATOM 698 O O . ASP A 1 87 ? 10.740 -9.003 -14.498 1.00 90.31 87 ASP A O 1
ATOM 702 N N . GLY A 1 88 ? 12.650 -8.183 -15.371 1.00 85.88 88 GLY A N 1
ATOM 703 C CA . GLY A 1 88 ? 12.037 -7.461 -16.485 1.00 85.88 88 GLY A CA 1
ATOM 704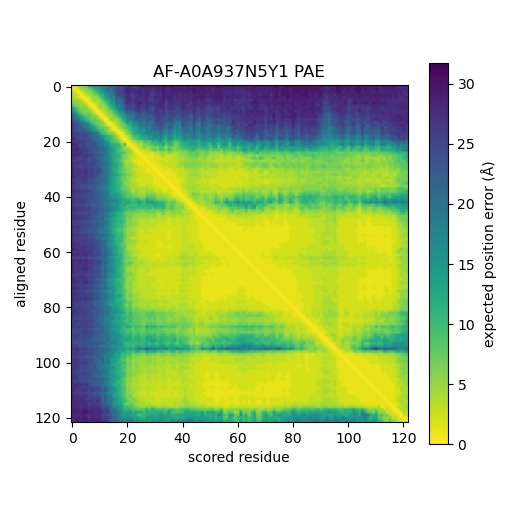 C C . GLY A 1 88 ? 12.591 -6.045 -16.667 1.00 85.88 88 GLY A C 1
ATOM 705 O O . GLY A 1 88 ? 13.468 -5.614 -15.913 1.00 85.88 88 GLY A O 1
ATOM 706 N N . PRO A 1 89 ? 12.076 -5.300 -17.659 1.00 85.94 89 PRO A N 1
ATOM 707 C CA . PRO A 1 89 ? 12.496 -3.926 -17.896 1.00 85.94 89 PRO A CA 1
ATOM 708 C C . PRO A 1 89 ? 12.057 -2.994 -16.749 1.00 85.94 89 PRO A C 1
ATOM 710 O O . PRO A 1 89 ? 11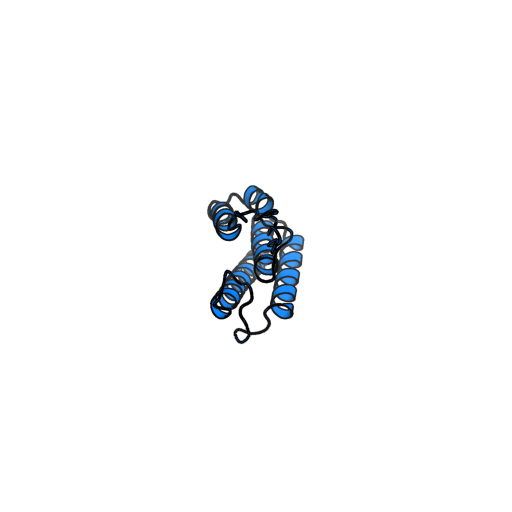.115 -3.321 -16.007 1.00 85.94 89 PRO A O 1
ATOM 713 N N . PRO A 1 90 ? 12.706 -1.821 -16.610 1.00 84.06 90 PRO A N 1
ATOM 714 C CA . PRO A 1 90 ? 12.256 -0.761 -15.713 1.00 84.06 90 PRO A CA 1
ATOM 715 C C . PRO A 1 90 ? 10.780 -0.413 -15.942 1.00 84.06 90 PRO A C 1
ATOM 717 O O . PRO A 1 90 ? 10.285 -0.452 -17.066 1.00 84.06 90 PRO A O 1
ATOM 720 N N . LEU A 1 91 ? 10.073 -0.093 -14.859 1.00 79.06 91 LEU A N 1
ATOM 721 C CA . LEU A 1 91 ? 8.627 0.168 -14.883 1.00 79.06 91 LEU A CA 1
ATOM 722 C C . LEU A 1 91 ? 8.278 1.641 -15.100 1.00 79.06 91 LEU A C 1
ATOM 724 O O . LEU A 1 91 ? 7.138 1.951 -15.438 1.00 79.06 91 LEU A O 1
ATOM 728 N N . ALA A 1 92 ? 9.244 2.529 -14.875 1.00 70.75 92 ALA A N 1
ATOM 729 C CA . ALA A 1 92 ? 9.121 3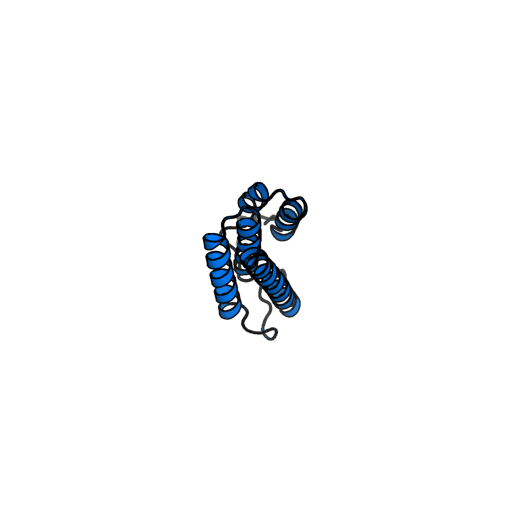.958 -15.094 1.00 70.75 92 ALA A CA 1
ATOM 730 C C . ALA A 1 92 ? 10.507 4.567 -15.337 1.00 70.75 92 ALA A C 1
ATOM 732 O O . ALA A 1 92 ? 11.490 4.132 -14.732 1.00 70.75 92 ALA A O 1
ATOM 733 N N . ASP A 1 93 ? 10.570 5.613 -16.160 1.00 73.00 93 ASP A N 1
ATOM 734 C CA . ASP A 1 93 ? 11.825 6.288 -16.526 1.00 73.00 93 ASP A CA 1
ATOM 735 C C . ASP A 1 93 ? 12.559 6.876 -15.312 1.00 73.00 93 ASP A C 1
ATOM 737 O O . ASP A 1 93 ? 13.785 6.939 -15.274 1.00 73.00 93 ASP A O 1
ATOM 741 N N . TYR A 1 94 ? 11.805 7.273 -14.285 1.00 73.31 94 TYR A N 1
ATOM 742 C CA . TYR A 1 94 ? 12.339 7.849 -13.052 1.00 73.31 94 TYR A CA 1
ATOM 743 C C . TYR A 1 94 ? 12.725 6.793 -11.997 1.00 73.31 94 TYR A C 1
ATOM 745 O O . TYR A 1 94 ? 13.283 7.144 -10.957 1.00 73.31 94 TYR A O 1
ATOM 753 N N . MET A 1 95 ? 12.434 5.508 -12.234 1.00 72.62 95 MET A N 1
ATOM 754 C CA . MET A 1 95 ? 12.725 4.409 -11.307 1.00 72.62 95 MET A CA 1
ATOM 755 C C . MET A 1 95 ? 13.414 3.254 -12.053 1.00 72.62 95 MET A C 1
ATOM 757 O O . MET A 1 95 ? 12.769 2.278 -12.446 1.00 72.62 95 MET A O 1
ATOM 761 N N . PRO A 1 96 ? 14.750 3.338 -12.238 1.00 65.50 96 PRO A N 1
ATOM 762 C CA . PRO A 1 96 ? 15.483 2.436 -13.128 1.00 65.50 96 PRO A CA 1
ATOM 763 C C . PRO A 1 96 ? 15.569 0.999 -12.597 1.00 65.50 96 PRO A C 1
ATOM 765 O O . PRO A 1 96 ? 15.793 0.063 -13.360 1.00 65.50 96 PRO A O 1
ATOM 768 N N . ALA A 1 97 ? 15.380 0.797 -11.292 1.00 84.12 97 ALA A N 1
ATOM 769 C CA . ALA A 1 97 ? 15.508 -0.503 -10.653 1.00 84.12 97 ALA A CA 1
ATOM 770 C C . ALA A 1 97 ? 14.135 -1.141 -10.399 1.00 84.12 97 ALA A C 1
ATOM 772 O O . ALA A 1 97 ? 13.500 -0.899 -9.371 1.00 84.12 97 ALA A O 1
ATOM 773 N N . ARG A 1 98 ? 13.699 -2.016 -11.314 1.00 88.06 98 ARG A N 1
ATOM 774 C CA . ARG A 1 98 ? 12.463 -2.810 -11.177 1.00 88.06 98 ARG A CA 1
ATOM 775 C C . ARG A 1 98 ? 12.375 -3.545 -9.837 1.00 88.06 98 ARG A C 1
ATOM 777 O O . ARG A 1 98 ? 11.304 -3.584 -9.235 1.00 88.06 98 ARG A O 1
ATOM 784 N N . TRP A 1 99 ? 13.495 -4.079 -9.347 1.00 89.00 99 TRP A N 1
ATOM 785 C CA . TRP A 1 99 ? 13.534 -4.805 -8.078 1.00 89.00 99 TRP A CA 1
ATOM 786 C C . TRP A 1 99 ? 13.116 -3.940 -6.882 1.00 89.00 99 TRP A C 1
ATOM 788 O O . TRP A 1 99 ? 12.459 -4.451 -5.978 1.00 89.00 99 TRP A O 1
ATOM 798 N N . VAL A 1 100 ? 13.435 -2.638 -6.886 1.00 87.31 100 VAL A N 1
ATOM 799 C CA . VAL A 1 100 ? 13.012 -1.697 -5.834 1.00 87.31 100 VAL A CA 1
ATOM 800 C C . VAL A 1 100 ? 11.496 -1.591 -5.843 1.00 87.31 100 VAL A C 1
ATOM 802 O O . VAL A 1 100 ? 10.853 -1.807 -4.821 1.00 87.31 100 VAL A O 1
ATOM 805 N N . VAL A 1 101 ? 10.932 -1.341 -7.027 1.00 87.38 101 VAL A N 1
ATOM 806 C CA . VAL A 1 101 ? 9.489 -1.221 -7.245 1.00 87.38 101 VAL A CA 1
ATOM 807 C C . VAL A 1 101 ? 8.780 -2.481 -6.752 1.00 87.38 101 VAL A C 1
ATOM 809 O O . VAL A 1 101 ? 7.849 -2.402 -5.954 1.00 87.38 101 VAL A O 1
ATOM 812 N N . TRP A 1 102 ? 9.234 -3.651 -7.203 1.00 91.00 102 TRP A N 1
ATOM 813 C CA . TRP A 1 102 ? 8.646 -4.937 -6.841 1.00 91.00 102 TRP A CA 1
ATOM 814 C C . TRP A 1 102 ? 8.728 -5.183 -5.330 1.00 91.00 102 TRP A C 1
ATOM 816 O O . TRP A 1 102 ? 7.727 -5.525 -4.707 1.00 91.00 102 TRP A O 1
ATOM 826 N N . THR A 1 103 ? 9.883 -4.925 -4.713 1.00 91.12 103 THR A N 1
ATOM 827 C CA . THR A 1 103 ? 10.087 -5.139 -3.272 1.00 91.12 103 THR A CA 1
ATOM 828 C C . THR A 1 103 ? 9.188 -4.228 -2.438 1.00 91.12 103 THR A C 1
ATOM 830 O O . THR A 1 103 ? 8.561 -4.701 -1.493 1.00 91.12 103 THR A O 1
ATOM 833 N N . THR A 1 104 ? 9.060 -2.947 -2.805 1.00 89.44 104 THR A N 1
ATOM 834 C CA . THR A 1 104 ? 8.151 -2.004 -2.133 1.00 89.44 104 THR A CA 1
ATOM 835 C C . THR A 1 104 ? 6.710 -2.505 -2.146 1.00 89.44 104 THR A C 1
ATOM 837 O O . THR A 1 104 ? 6.046 -2.478 -1.112 1.00 89.44 104 THR A O 1
ATOM 840 N N . HIS A 1 105 ? 6.238 -3.020 -3.281 1.00 91.25 105 HIS A N 1
ATOM 841 C CA . HIS A 1 105 ? 4.899 -3.594 -3.370 1.00 91.25 105 HIS A CA 1
ATOM 842 C C . HIS A 1 105 ? 4.725 -4.826 -2.481 1.00 91.25 105 HIS A C 1
ATOM 844 O O . HIS A 1 105 ? 3.717 -4.935 -1.790 1.00 91.25 105 HIS A O 1
ATOM 850 N N . GLN A 1 106 ? 5.703 -5.737 -2.456 1.00 94.69 106 GLN A N 1
ATOM 851 C CA . GLN A 1 106 ? 5.614 -6.938 -1.619 1.00 94.69 106 GLN A CA 1
ATOM 852 C C . GLN A 1 106 ? 5.618 -6.614 -0.123 1.00 94.69 106 GLN A C 1
ATOM 854 O O . GLN A 1 106 ? 4.911 -7.262 0.647 1.00 94.69 106 GLN A O 1
ATOM 859 N N . VAL A 1 107 ? 6.390 -5.607 0.296 1.00 94.50 107 VAL A N 1
ATOM 860 C CA . VAL A 1 107 ? 6.381 -5.128 1.685 1.00 94.50 107 VAL A CA 1
ATOM 861 C C . VAL A 1 107 ? 5.009 -4.558 2.041 1.00 94.50 107 VAL A C 1
ATOM 863 O O . VAL A 1 107 ? 4.405 -5.020 3.005 1.00 94.50 107 VAL A O 1
ATOM 866 N N . LEU A 1 108 ? 4.479 -3.634 1.234 1.00 94.00 108 LEU A N 1
ATOM 867 C CA . LEU A 1 108 ? 3.168 -3.024 1.486 1.00 94.00 108 LEU A CA 1
ATOM 868 C C . LEU A 1 108 ? 2.031 -4.046 1.468 1.00 94.00 108 LEU A C 1
ATOM 870 O O . LEU A 1 108 ? 1.128 -3.972 2.295 1.00 94.00 108 LEU A O 1
ATOM 874 N N . ARG A 1 109 ? 2.086 -5.024 0.559 1.00 96.19 109 ARG A N 1
ATOM 875 C CA . ARG A 1 109 ? 1.113 -6.116 0.502 1.00 96.19 109 ARG A CA 1
ATOM 876 C C . ARG A 1 109 ? 1.085 -6.879 1.823 1.00 96.19 109 ARG A C 1
ATOM 878 O O . ARG A 1 109 ? 0.018 -7.028 2.402 1.00 96.19 109 ARG A O 1
ATOM 885 N N . ARG A 1 110 ? 2.251 -7.312 2.312 1.00 97.06 110 ARG A N 1
ATOM 886 C CA . ARG A 1 110 ? 2.361 -8.061 3.574 1.00 97.06 110 ARG A CA 1
ATOM 887 C C . ARG A 1 110 ? 1.889 -7.245 4.773 1.00 97.06 110 ARG A C 1
ATOM 889 O O . ARG A 1 110 ? 1.267 -7.797 5.673 1.00 97.06 110 ARG A O 1
ATOM 896 N N . GLU A 1 111 ? 2.192 -5.949 4.801 1.00 95.75 111 GLU A N 1
ATOM 897 C CA . GLU A 1 111 ? 1.707 -5.053 5.856 1.00 95.75 111 GLU A CA 1
ATOM 898 C C . GLU A 1 111 ? 0.181 -4.918 5.832 1.00 95.75 111 GLU A C 1
ATOM 900 O O . GLU A 1 111 ? -0.448 -4.983 6.888 1.00 95.75 111 GLU A O 1
ATOM 905 N N . ALA A 1 112 ? -0.413 -4.777 4.645 1.00 96.19 112 ALA A N 1
ATOM 906 C CA . ALA A 1 112 ? -1.858 -4.681 4.476 1.00 96.19 112 ALA A CA 1
ATOM 907 C C . ALA A 1 112 ? -2.579 -5.991 4.826 1.00 96.19 112 ALA A C 1
ATOM 909 O O . ALA A 1 112 ? -3.551 -5.952 5.576 1.00 96.19 112 ALA A O 1
ATOM 910 N N . GLU A 1 113 ? -2.082 -7.134 4.337 1.00 96.94 113 GLU A N 1
ATOM 911 C CA . GLU A 1 113 ? -2.592 -8.472 4.678 1.00 96.94 113 GLU A CA 1
ATOM 912 C C . GLU A 1 113 ? -2.582 -8.668 6.197 1.00 96.94 113 GLU A C 1
ATOM 914 O O . GLU A 1 113 ? -3.627 -8.900 6.799 1.00 96.94 113 GLU A O 1
ATOM 919 N N . LYS A 1 114 ? -1.427 -8.451 6.840 1.00 95.94 114 LYS A N 1
ATOM 920 C CA . LYS A 1 114 ? -1.299 -8.602 8.291 1.00 95.94 114 LYS A CA 1
ATOM 921 C C . LYS A 1 114 ? -2.257 -7.694 9.062 1.00 95.94 114 LYS A C 1
ATOM 923 O O . LYS A 1 114 ? -2.877 -8.141 10.018 1.00 95.94 114 LYS A O 1
ATOM 928 N N . LEU A 1 115 ? -2.361 -6.421 8.677 1.00 94.75 115 LEU A N 1
ATOM 929 C CA . LEU A 1 115 ? -3.220 -5.464 9.371 1.00 94.75 115 LEU A CA 1
ATOM 930 C C . LEU A 1 115 ? -4.700 -5.869 9.308 1.00 94.75 115 LEU A C 1
ATOM 932 O O . LEU A 1 115 ? -5.404 -5.755 10.307 1.00 94.75 115 LEU A O 1
ATOM 936 N N . ILE A 1 116 ? -5.160 -6.333 8.145 1.00 95.31 116 ILE A N 1
ATOM 937 C CA . ILE A 1 116 ? -6.559 -6.714 7.923 1.00 95.31 116 ILE A CA 1
ATOM 938 C C . ILE A 1 116 ? -6.881 -8.060 8.593 1.00 95.31 116 ILE A C 1
ATOM 940 O O . ILE A 1 116 ? -7.950 -8.204 9.193 1.00 95.31 116 ILE A O 1
ATOM 944 N N . ASP A 1 117 ? -5.959 -9.023 8.555 1.00 92.06 117 ASP A N 1
ATOM 945 C CA . ASP A 1 117 ? -6.148 -10.345 9.163 1.00 92.06 117 ASP A CA 1
ATOM 946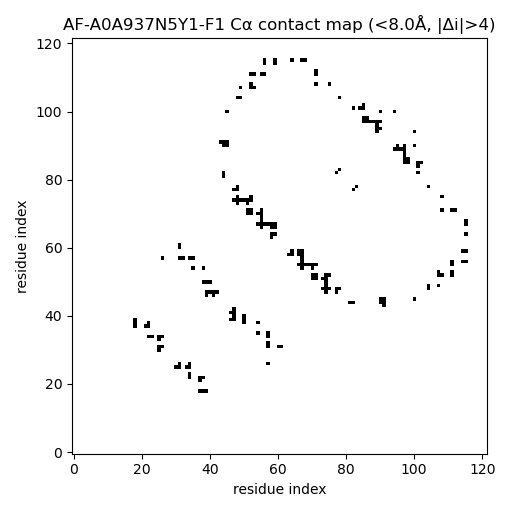 C C . ASP A 1 117 ? -6.083 -10.301 10.703 1.00 92.06 117 ASP A C 1
ATOM 948 O O . ASP A 1 117 ? -6.874 -10.969 11.376 1.00 92.06 117 ASP A O 1
ATOM 952 N N . ASP A 1 118 ? -5.176 -9.501 11.282 1.00 85.56 118 ASP A N 1
ATOM 953 C CA . ASP A 1 118 ? -5.007 -9.388 12.740 1.00 85.56 118 ASP A CA 1
ATOM 954 C C . ASP A 1 118 ? -6.202 -8.682 13.412 1.00 85.56 118 ASP A C 1
ATOM 956 O O . ASP A 1 118 ? -6.572 -9.030 14.535 1.00 85.56 118 ASP A O 1
ATOM 960 N N . GLU A 1 119 ? -6.804 -7.682 12.759 1.00 76.75 119 GLU A N 1
ATOM 961 C CA . GLU A 1 119 ? -7.936 -6.925 13.317 1.00 76.75 119 GLU A CA 1
ATOM 962 C C . GLU A 1 119 ? -9.284 -7.640 13.134 1.00 76.75 119 GLU A C 1
ATOM 964 O O . GLU A 1 119 ? -10.155 -7.484 13.981 1.00 76.75 119 GLU A O 1
ATOM 969 N N . THR A 1 120 ? -9.430 -8.492 12.113 1.00 68.62 120 THR A N 1
ATOM 970 C CA . THR A 1 120 ? -10.640 -9.322 11.924 1.00 68.62 120 THR A CA 1
ATOM 971 C C . THR A 1 120 ? -10.788 -10.403 13.013 1.00 68.62 120 THR A C 1
ATOM 973 O O . THR A 1 120 ? -11.888 -10.879 13.274 1.00 68.62 120 THR A O 1
ATOM 976 N N . ASN A 1 121 ? -9.687 -10.813 13.651 1.00 63.31 121 ASN A N 1
ATOM 977 C CA . ASN A 1 121 ? -9.662 -11.889 14.651 1.00 63.31 121 ASN A CA 1
ATOM 978 C C . ASN A 1 121 ? -9.777 -11.404 16.114 1.00 63.31 121 ASN A C 1
ATOM 980 O O . ASN A 1 121 ? -9.535 -12.195 17.030 1.00 63.31 121 ASN A O 1
ATOM 984 N N . ARG A 1 122 ? -10.091 -10.124 16.351 1.00 57.69 122 ARG A N 1
ATOM 985 C CA . ARG A 1 122 ? -10.290 -9.545 17.693 1.00 57.69 122 ARG A CA 1
ATOM 986 C C . ARG A 1 122 ? -11.762 -9.403 18.043 1.00 57.69 122 ARG A C 1
ATOM 988 O O . ARG A 1 122 ? -12.064 -9.601 19.241 1.00 57.69 122 ARG A O 1
#

Nearest PDB structures (foldseek):
  9e8q-assembly1_X  TM=5.884E-01  e=1.145E+00  Homo sapiens
  3zpj-assembly1_A  TM=4.867E-01  e=1.723E+00  Thermococcus onnurineus NA1
  8rtc-assembly2_B  TM=4.523E-01  e=1.814E+00  Bacillus phage phi3T
  8rst-assembly1_A-2  TM=4.529E-01  e=3.710E+00  Bacillus phage phi3T
  8rsv-assembly2_B  TM=4.462E-01  e=3.525E+00  Bacillus phage phi3T

Secondary structure (DSSP, 8-state):
--PPP-------------HHHHHHHHHHTT-HHHHHHHS-SS--TTHHHHHHHHHHHHHHHTT-HHHHHHHHHHHHHHHHHH---S-SS-SBTTB--HHHHHHHHHHHHHHHHHHHHHHHT-

Sequence (122 aa):
MLLQPSMSLRNFSFCSPLASGWTNEHYRCGRFEEALKVLPKHGDTFQVPVSLLVQAMVHQRLGHEDEARRLLRQGIAEMEQRIPTIDGPPLADYMPARWVVWTTHQVLRREAEKLIDDETNR

Solvent-accessible surface area (backbone atoms only — not comparable to full-atom values): 7135 Å² total; per-residue (Å²): 143,82,87,79,84,81,81,77,90,74,79,83,78,84,73,79,74,71,58,71,59,59,31,51,50,28,48,76,70,68,38,42,74,61,19,63,74,57,44,60,92,70,63,56,82,68,47,42,28,52,34,27,25,53,48,13,43,40,29,40,78,72,68,39,52,71,58,13,55,51,29,39,55,51,15,51,52,45,34,53,74,69,54,70,53,59,72,73,73,55,74,42,94,92,43,74,54,29,50,58,59,44,49,54,47,55,53,46,46,52,53,30,51,50,55,54,57,60,61,74,76,111